Protein AF-A0A974A2X2-F1 (afdb_monomer)

Organism: NCBI:txid1404411

Mean predicted aligned error: 9.21 Å

Structure (mmCIF, N/CA/C/O backbone):
data_AF-A0A974A2X2-F1
#
_entry.id   AF-A0A974A2X2-F1
#
loop_
_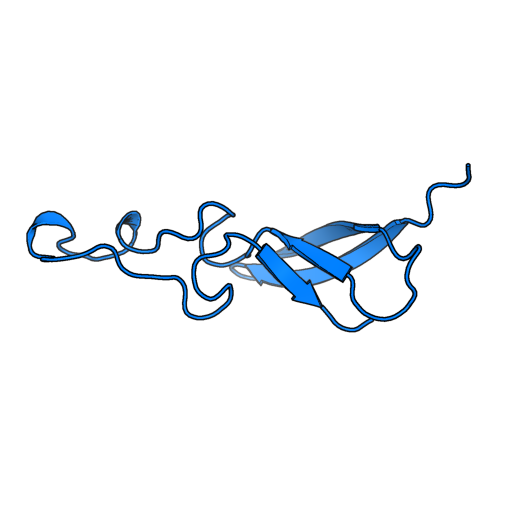atom_site.group_PDB
_atom_site.id
_atom_site.type_symbol
_atom_site.label_atom_id
_atom_site.label_alt_id
_atom_site.label_comp_id
_atom_site.label_asym_id
_atom_site.label_entity_id
_atom_site.label_seq_id
_atom_site.pdbx_PDB_ins_code
_atom_site.Cartn_x
_atom_site.Cartn_y
_atom_site.Cartn_z
_atom_site.occupancy
_atom_site.B_iso_or_equiv
_atom_site.auth_seq_id
_atom_site.auth_comp_id
_atom_site.auth_asym_id
_atom_site.auth_atom_id
_atom_site.pdbx_PDB_model_num
ATOM 1 N N . MET A 1 1 ? 3.026 8.518 -28.437 1.00 46.81 1 MET A N 1
ATOM 2 C CA . MET A 1 1 ? 3.816 7.765 -27.440 1.00 46.81 1 MET A CA 1
ATOM 3 C C . MET A 1 1 ? 3.175 6.402 -27.308 1.00 46.81 1 MET A C 1
ATOM 5 O O . MET A 1 1 ? 1.970 6.349 -27.101 1.00 46.81 1 MET A O 1
ATOM 9 N N . ALA A 1 2 ? 3.921 5.327 -27.550 1.00 51.78 2 ALA A N 1
ATOM 10 C CA . ALA A 1 2 ? 3.385 3.981 -27.390 1.00 51.78 2 ALA A CA 1
ATOM 11 C C . ALA A 1 2 ? 3.185 3.714 -25.892 1.00 51.78 2 ALA A C 1
ATOM 13 O O . ALA A 1 2 ? 4.126 3.860 -25.119 1.00 51.78 2 ALA A O 1
ATOM 14 N N . LEU A 1 3 ? 1.962 3.371 -25.488 1.00 54.25 3 LEU A N 1
ATOM 15 C CA . LEU A 1 3 ? 1.672 2.879 -24.143 1.00 54.25 3 LEU A CA 1
ATOM 16 C C . LEU A 1 3 ? 2.411 1.548 -23.977 1.00 54.25 3 LEU A C 1
ATOM 18 O O . LEU A 1 3 ? 2.086 0.568 -24.643 1.00 54.25 3 LEU A O 1
ATOM 22 N N . HIS A 1 4 ? 3.467 1.539 -23.169 1.00 59.50 4 HIS A N 1
ATOM 23 C CA . HIS A 1 4 ? 4.163 0.317 -22.784 1.00 59.50 4 HIS A CA 1
ATOM 24 C C . HIS A 1 4 ? 3.478 -0.182 -21.519 1.00 59.50 4 HIS A C 1
ATOM 26 O O . HIS A 1 4 ? 3.868 0.162 -20.407 1.00 59.50 4 HIS A O 1
ATOM 32 N N . THR A 1 5 ? 2.374 -0.897 -21.713 1.00 60.44 5 THR A N 1
ATOM 33 C CA . THR A 1 5 ? 1.582 -1.467 -20.627 1.00 60.44 5 THR A CA 1
ATOM 34 C C . THR A 1 5 ? 1.687 -2.982 -20.657 1.00 60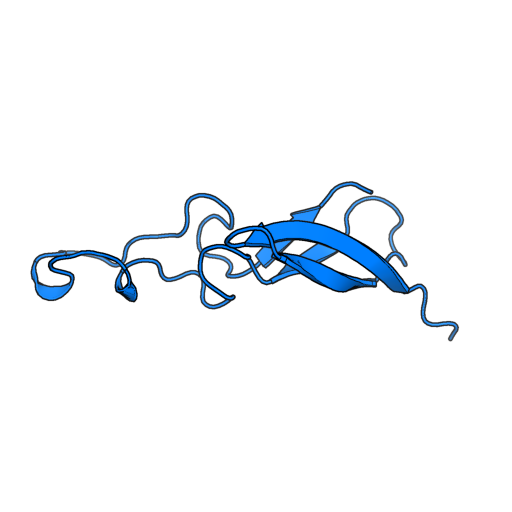.44 5 THR A C 1
ATOM 36 O O . THR A 1 5 ? 1.493 -3.580 -21.714 1.00 60.44 5 THR A O 1
ATOM 39 N N . MET A 1 6 ? 1.975 -3.595 -19.511 1.00 59.19 6 MET A N 1
ATOM 40 C CA . MET A 1 6 ? 1.951 -5.050 -19.337 1.00 59.19 6 MET A CA 1
ATOM 41 C C . MET A 1 6 ? 0.796 -5.440 -18.417 1.00 59.19 6 MET A C 1
ATOM 43 O O . MET A 1 6 ? 0.537 -4.755 -17.429 1.00 59.19 6 MET A O 1
ATOM 47 N N . ASP A 1 7 ? 0.141 -6.547 -18.753 1.00 60.00 7 ASP A N 1
ATOM 48 C CA . ASP A 1 7 ? -0.793 -7.245 -17.880 1.00 60.00 7 ASP A CA 1
ATOM 49 C C . ASP A 1 7 ? -0.006 -8.059 -16.848 1.00 60.00 7 ASP A C 1
ATOM 51 O O . ASP A 1 7 ? 0.655 -9.039 -17.192 1.00 60.00 7 ASP A O 1
ATOM 55 N N . VAL A 1 8 ? -0.056 -7.637 -15.584 1.00 59.03 8 VAL A N 1
ATOM 56 C CA . VAL A 1 8 ? 0.594 -8.352 -14.475 1.00 59.03 8 VAL A CA 1
ATOM 57 C C . VAL A 1 8 ? -0.440 -9.180 -13.720 1.00 59.03 8 VAL A C 1
ATOM 59 O O . VAL A 1 8 ? -1.491 -8.658 -13.343 1.00 59.03 8 VAL A O 1
ATOM 62 N N . ASP A 1 9 ? -0.129 -10.457 -13.484 1.00 58.72 9 ASP A N 1
ATOM 63 C CA . ASP A 1 9 ? -0.870 -11.305 -12.549 1.00 58.72 9 ASP A CA 1
ATOM 64 C C . ASP A 1 9 ? -0.681 -10.756 -11.125 1.00 58.72 9 ASP A C 1
ATOM 66 O O . ASP A 1 9 ? 0.411 -10.803 -10.557 1.00 58.72 9 ASP A O 1
ATOM 70 N N . ARG A 1 10 ? -1.743 -10.184 -10.550 1.00 56.03 10 ARG A N 1
ATOM 71 C CA . ARG A 1 10 ? -1.750 -9.612 -9.194 1.00 56.03 10 ARG A CA 1
ATOM 72 C C . ARG A 1 10 ? -1.983 -10.670 -8.103 1.00 56.03 10 ARG A C 1
ATOM 74 O O . ARG A 1 10 ? -2.383 -10.306 -6.996 1.00 56.03 10 ARG A O 1
ATOM 81 N N . GLY A 1 11 ? -1.750 -11.952 -8.385 1.00 55.72 11 GLY A N 1
ATOM 82 C CA . GLY A 1 11 ? -1.901 -13.050 -7.433 1.00 55.72 11 GLY A CA 1
ATOM 83 C C . GLY A 1 11 ? -3.360 -13.444 -7.183 1.00 55.72 11 GLY A C 1
ATOM 84 O O . GLY A 1 11 ? -4.265 -13.096 -7.943 1.00 55.72 11 GLY A O 1
ATOM 85 N N . PHE A 1 12 ? -3.600 -14.187 -6.096 1.00 47.78 12 PHE A N 1
ATOM 86 C CA . PHE A 1 12 ? -4.917 -14.746 -5.777 1.00 47.78 12 PHE A CA 1
ATOM 87 C C . PHE A 1 12 ? -5.676 -13.891 -4.758 1.00 47.78 12 PHE A C 1
ATOM 89 O O . PHE A 1 12 ? -5.385 -13.932 -3.563 1.00 47.78 12 PHE A O 1
ATOM 96 N N . ARG A 1 13 ? -6.757 -13.226 -5.182 1.00 51.34 13 ARG A N 1
ATOM 97 C CA . ARG A 1 13 ? -7.827 -12.823 -4.255 1.00 51.34 13 ARG A CA 1
ATOM 98 C C . ARG A 1 13 ? -8.901 -13.901 -4.283 1.00 51.34 13 ARG A C 1
ATOM 100 O O . ARG A 1 13 ? -9.704 -13.916 -5.210 1.00 51.34 13 ARG A O 1
ATOM 107 N N . ARG A 1 14 ? -8.930 -14.794 -3.285 1.00 51.88 14 ARG A N 1
ATOM 108 C CA . ARG A 1 14 ? -9.927 -15.887 -3.210 1.00 51.88 14 ARG A CA 1
ATOM 109 C C . ARG A 1 14 ? -10.034 -16.652 -4.546 1.00 51.88 14 ARG A C 1
ATOM 111 O O . ARG A 1 14 ? -11.107 -16.712 -5.131 1.00 51.88 14 ARG A O 1
ATOM 118 N N . GLU A 1 15 ? -8.898 -17.140 -5.051 1.00 52.81 15 GLU A N 1
ATOM 119 C CA . GLU A 1 15 ? -8.778 -17.894 -6.320 1.00 52.81 15 GLU A CA 1
ATOM 120 C C . GLU A 1 15 ? -8.980 -17.083 -7.618 1.00 52.81 15 GLU A C 1
ATOM 122 O O . GLU A 1 15 ? -8.895 -17.639 -8.709 1.00 52.81 15 GLU A O 1
ATOM 127 N N . THR A 1 16 ? -9.186 -15.763 -7.541 1.00 49.12 16 THR A N 1
ATOM 128 C CA . THR A 1 16 ? -9.322 -14.905 -8.731 1.00 49.12 16 THR A CA 1
ATOM 129 C C . THR A 1 16 ? -7.988 -14.254 -9.093 1.00 49.12 16 THR A C 1
ATOM 131 O O . THR A 1 16 ? -7.439 -13.509 -8.278 1.00 49.12 16 THR A O 1
ATOM 134 N N . ILE A 1 17 ? -7.513 -14.500 -10.320 1.00 54.38 17 ILE A N 1
ATOM 135 C CA . ILE A 1 17 ? -6.404 -13.765 -10.948 1.00 54.38 17 ILE A CA 1
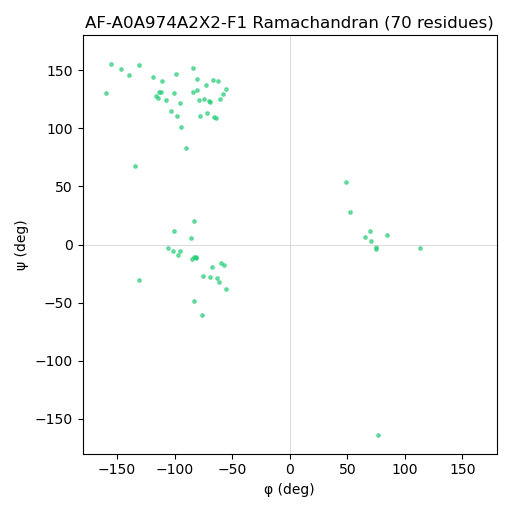ATOM 136 C C . ILE A 1 17 ? -6.894 -12.350 -11.252 1.00 54.38 17 ILE A C 1
ATOM 138 O O . ILE A 1 17 ? -7.893 -12.172 -11.953 1.00 54.38 17 ILE A O 1
ATOM 142 N N . VAL A 1 18 ? -6.208 -11.336 -10.730 1.00 55.09 18 VAL A N 1
ATOM 143 C CA . VAL A 1 18 ? -6.515 -9.935 -11.042 1.00 55.09 18 VAL A CA 1
ATOM 144 C C . VAL A 1 18 ? -5.420 -9.393 -11.946 1.00 55.09 18 VAL A C 1
ATOM 146 O O . VAL A 1 18 ? -4.254 -9.422 -11.584 1.00 55.09 18 VAL A O 1
ATOM 149 N N . THR A 1 19 ? -5.790 -8.867 -13.107 1.00 59.34 19 THR A N 1
ATOM 150 C CA . THR A 1 19 ? -4.852 -8.259 -14.057 1.00 59.34 19 THR A CA 1
ATOM 151 C C . THR A 1 19 ? -4.853 -6.739 -13.905 1.00 59.34 19 THR A C 1
ATOM 153 O O . THR A 1 19 ? -5.882 -6.138 -13.579 1.00 59.34 19 THR A O 1
ATOM 156 N N . CYS A 1 20 ? -3.715 -6.082 -14.112 1.00 63.00 20 CYS A N 1
ATOM 157 C CA . CYS A 1 20 ? -3.673 -4.624 -14.227 1.00 63.00 20 CYS A CA 1
ATOM 158 C C . CYS A 1 20 ? -2.602 -4.147 -15.195 1.00 63.00 20 CYS A C 1
ATOM 160 O O . CYS A 1 20 ? -1.547 -4.767 -15.298 1.00 63.00 20 CYS A O 1
ATOM 162 N N . LEU A 1 21 ? -2.870 -2.992 -15.811 1.00 64.25 21 LEU A N 1
ATOM 163 C CA . LEU A 1 21 ? -1.918 -2.296 -16.662 1.00 64.25 21 LEU A CA 1
ATOM 164 C C . LEU A 1 21 ? -0.847 -1.619 -15.812 1.00 64.25 21 LEU A C 1
ATOM 166 O O . LEU A 1 21 ? -1.153 -0.801 -14.942 1.00 64.25 21 LEU A O 1
ATOM 170 N N . VAL A 1 22 ? 0.403 -1.937 -16.115 1.00 66.31 22 VAL A N 1
ATOM 171 C CA . VAL A 1 22 ? 1.580 -1.352 -15.478 1.00 66.31 22 VAL A CA 1
ATOM 172 C C . VAL A 1 22 ? 2.376 -0.577 -16.513 1.00 66.31 22 VAL A C 1
ATOM 174 O O . VAL A 1 22 ? 2.705 -1.135 -17.555 1.00 66.31 22 VAL A O 1
ATOM 177 N N . ASP A 1 23 ? 2.692 0.688 -16.230 1.00 65.44 23 ASP A N 1
ATOM 178 C CA . ASP A 1 23 ? 3.614 1.474 -17.055 1.00 65.44 23 ASP A CA 1
ATOM 179 C C . ASP A 1 23 ? 5.046 0.962 -16.848 1.00 65.44 23 ASP A C 1
ATOM 181 O O . ASP A 1 23 ? 5.601 1.065 -15.754 1.00 65.44 23 ASP A O 1
ATOM 185 N N . ILE A 1 24 ? 5.626 0.384 -17.902 1.00 65.81 24 ILE A N 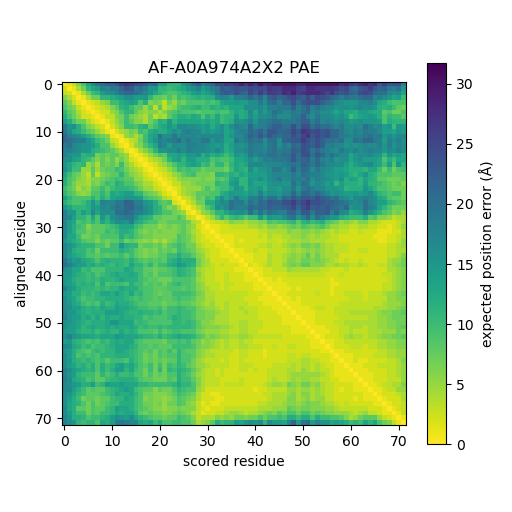1
ATOM 186 C CA . ILE A 1 24 ? 6.973 -0.204 -17.880 1.00 65.81 24 ILE A CA 1
ATOM 187 C C . ILE A 1 24 ? 8.036 0.722 -18.485 1.00 65.81 24 ILE A C 1
ATOM 189 O O . ILE A 1 24 ? 9.158 0.285 -18.740 1.00 65.81 24 ILE A O 1
ATOM 193 N N . SER A 1 25 ? 7.712 1.996 -18.736 1.00 63.72 25 SER A N 1
ATOM 194 C CA . SER A 1 25 ? 8.606 2.955 -19.403 1.00 63.72 25 SER A CA 1
ATOM 195 C C . SER A 1 25 ? 9.960 3.159 -18.706 1.00 63.72 25 SER A C 1
ATOM 197 O O . SER A 1 25 ? 10.904 3.614 -19.350 1.00 63.72 25 SER A O 1
ATOM 199 N N . SER A 1 26 ? 10.087 2.779 -17.429 1.00 58.31 26 SER A N 1
ATOM 200 C CA . SER A 1 26 ? 11.324 2.849 -16.640 1.00 58.31 26 SER A CA 1
ATOM 201 C C . SER A 1 26 ? 12.074 1.514 -16.483 1.00 58.31 26 SER A C 1
ATOM 203 O O . SER A 1 26 ? 13.174 1.512 -15.936 1.00 58.31 26 SER A O 1
ATOM 205 N N . GLY A 1 27 ? 11.521 0.389 -16.956 1.00 56.59 27 GLY A N 1
ATOM 206 C CA . GLY A 1 27 ? 12.215 -0.901 -17.085 1.00 56.59 27 GLY A CA 1
ATOM 207 C C . GLY A 1 27 ? 12.670 -1.622 -15.803 1.00 56.59 27 GLY A C 1
ATOM 208 O O . GLY A 1 27 ? 13.365 -2.624 -15.933 1.00 56.59 27 GLY A O 1
ATOM 209 N N . VAL A 1 28 ? 12.333 -1.154 -14.590 1.00 55.44 28 VAL A N 1
ATOM 210 C CA . VAL A 1 28 ? 12.901 -1.724 -13.340 1.00 55.44 28 VAL A CA 1
ATOM 211 C C . VAL A 1 28 ? 11.861 -2.057 -12.259 1.00 55.44 28 VAL A C 1
ATOM 213 O O . VAL A 1 28 ? 12.063 -3.004 -11.505 1.00 55.44 28 VAL A O 1
ATOM 216 N N . ALA A 1 29 ? 10.740 -1.337 -12.172 1.00 62.94 29 ALA A N 1
ATOM 217 C CA . ALA A 1 29 ? 9.656 -1.672 -11.246 1.00 62.94 29 ALA A CA 1
ATOM 218 C C . ALA A 1 29 ? 8.341 -1.022 -11.688 1.00 62.94 29 ALA A C 1
ATOM 220 O O . ALA A 1 29 ? 8.291 0.180 -11.945 1.00 62.94 29 ALA A O 1
ATOM 221 N N . GLY A 1 30 ? 7.280 -1.819 -11.749 1.00 69.12 30 GLY A N 1
ATOM 222 C CA . GLY A 1 30 ? 5.914 -1.352 -11.925 1.00 69.12 30 GLY A CA 1
ATOM 223 C C . GLY A 1 30 ? 5.279 -0.940 -10.606 1.00 69.12 30 GLY A C 1
ATOM 224 O O . GLY A 1 30 ? 5.619 -1.502 -9.572 1.00 69.12 30 GLY A O 1
ATOM 225 N N . GLU A 1 31 ? 4.329 -0.009 -10.614 1.00 76.38 31 GLU A N 1
ATOM 226 C CA . GLU A 1 31 ? 3.539 0.322 -9.423 1.00 76.38 31 GLU A CA 1
ATOM 227 C C . GLU A 1 31 ? 2.071 -0.068 -9.630 1.00 76.38 31 GLU A C 1
ATOM 229 O O . GLU A 1 31 ? 1.464 0.282 -10.644 1.00 76.38 31 GLU A O 1
ATOM 234 N N . ILE A 1 32 ? 1.483 -0.775 -8.662 1.00 77.31 32 ILE A N 1
ATOM 235 C CA . ILE A 1 32 ? 0.076 -1.195 -8.708 1.00 77.31 32 ILE A CA 1
ATOM 236 C C . ILE A 1 32 ? -0.652 -0.854 -7.410 1.00 77.31 32 ILE A C 1
ATOM 238 O O . ILE A 1 32 ? -0.055 -0.802 -6.337 1.00 77.31 32 ILE A O 1
ATOM 242 N N . THR A 1 33 ? -1.975 -0.677 -7.482 1.00 81.56 33 THR A N 1
ATOM 243 C CA . THR A 1 33 ? -2.835 -0.594 -6.289 1.00 81.56 33 THR A CA 1
ATOM 244 C C . THR A 1 33 ? -2.639 -1.827 -5.413 1.00 81.56 33 THR A C 1
ATOM 246 O O . THR A 1 33 ? -2.660 -2.947 -5.930 1.00 81.56 33 THR A O 1
ATOM 249 N N . CYS A 1 34 ? -2.483 -1.620 -4.106 1.00 82.06 34 CYS A N 1
ATOM 250 C CA . CYS A 1 34 ? -2.345 -2.700 -3.138 1.00 82.06 34 CYS A CA 1
ATOM 251 C C . CYS A 1 34 ? -3.589 -3.596 -3.136 1.00 82.06 34 CYS A C 1
ATOM 253 O O . CYS A 1 34 ? -4.705 -3.117 -2.925 1.00 82.06 34 CYS A O 1
ATOM 255 N N . ILE A 1 35 ? -3.382 -4.895 -3.340 1.00 76.31 35 ILE A N 1
ATOM 256 C CA . ILE A 1 35 ? -4.463 -5.885 -3.423 1.00 76.31 35 ILE A CA 1
ATOM 257 C C . ILE A 1 35 ? -5.158 -6.120 -2.085 1.00 76.31 35 ILE A C 1
ATOM 259 O O . ILE A 1 35 ? -6.351 -6.415 -2.054 1.00 76.31 35 ILE A O 1
ATOM 263 N N . GLU A 1 36 ? -4.431 -5.927 -0.988 1.00 78.88 36 GLU A N 1
ATOM 264 C CA . GLU A 1 36 ? -4.958 -6.218 0.332 1.00 78.88 36 GLU A CA 1
ATOM 265 C C . GLU A 1 36 ? -5.804 -5.070 0.890 1.00 78.88 36 GLU A C 1
ATOM 267 O O . GLU A 1 36 ? -6.931 -5.283 1.331 1.00 78.88 36 GLU A O 1
ATOM 272 N N . CYS A 1 37 ? -5.303 -3.825 0.829 1.00 83.94 37 CYS A N 1
ATOM 273 C CA . CYS A 1 37 ? -6.107 -2.675 1.260 1.00 83.94 37 CYS A CA 1
ATOM 274 C C . CYS A 1 37 ? -7.070 -2.168 0.183 1.00 83.94 37 CYS A C 1
ATOM 276 O O . CYS A 1 37 ? -7.930 -1.343 0.474 1.00 83.94 37 CYS A O 1
ATOM 278 N N . GLY A 1 38 ? -6.954 -2.624 -1.065 1.00 78.62 38 GLY A N 1
ATOM 279 C CA . GLY A 1 38 ? -7.754 -2.096 -2.172 1.00 78.62 38 GLY A CA 1
ATOM 280 C C . GLY A 1 38 ? -7.385 -0.665 -2.576 1.00 78.62 38 GLY A C 1
ATOM 281 O O . GLY A 1 38 ? -8.111 -0.056 -3.356 1.00 78.62 38 GLY A O 1
ATOM 282 N N . GLY A 1 39 ? -6.260 -0.135 -2.082 1.00 83.06 39 GLY A N 1
ATOM 283 C CA . GLY A 1 39 ? -5.638 1.067 -2.638 1.00 83.06 39 GLY A CA 1
ATOM 284 C C . GLY A 1 39 ? -5.618 2.325 -1.793 1.00 83.06 39 GLY A C 1
ATOM 285 O O . GLY A 1 39 ? -5.042 3.311 -2.238 1.00 83.06 39 GLY A O 1
ATOM 286 N N . ASP A 1 40 ? -6.205 2.317 -0.604 1.00 89.81 40 ASP A N 1
ATOM 287 C CA . ASP A 1 40 ? -6.236 3.496 0.274 1.00 89.81 40 ASP A CA 1
ATOM 288 C C . ASP A 1 40 ? -5.146 3.488 1.353 1.00 89.81 40 ASP A C 1
ATOM 290 O O . ASP A 1 40 ? -4.934 4.492 2.024 1.00 89.81 40 ASP A O 1
ATOM 294 N N . GLY A 1 41 ? -4.424 2.376 1.511 1.00 90.38 41 GLY A N 1
ATOM 295 C CA . GLY A 1 41 ? -3.340 2.246 2.485 1.00 90.38 41 GLY A CA 1
ATOM 296 C C . GLY A 1 41 ? -3.809 2.094 3.935 1.00 90.38 41 GLY A C 1
ATOM 297 O O . GLY A 1 41 ? -2.962 1.874 4.807 1.00 90.38 41 GLY A O 1
ATOM 298 N N . ASP A 1 42 ? -5.122 2.139 4.182 1.00 91.06 42 ASP A N 1
ATOM 299 C CA . ASP A 1 42 ? -5.730 2.068 5.507 1.00 91.06 42 ASP A CA 1
ATOM 300 C C . ASP A 1 42 ? -6.320 0.678 5.767 1.00 91.06 42 ASP A C 1
ATOM 302 O O . ASP A 1 42 ? -7.271 0.227 5.123 1.00 91.06 42 ASP A O 1
ATOM 306 N N . TRP A 1 43 ? -5.734 -0.017 6.739 1.00 90.62 43 TRP A N 1
ATOM 307 C CA . TRP A 1 43 ? -6.201 -1.330 7.177 1.00 90.62 43 TRP A CA 1
ATOM 308 C C . TRP A 1 43 ? -7.132 -1.287 8.374 1.00 90.62 43 TRP A C 1
ATOM 310 O O . TRP A 1 43 ? -7.692 -2.319 8.743 1.00 90.62 43 TRP A O 1
ATOM 320 N N . THR A 1 44 ? -7.336 -0.113 8.964 1.00 91.75 44 THR A N 1
ATOM 321 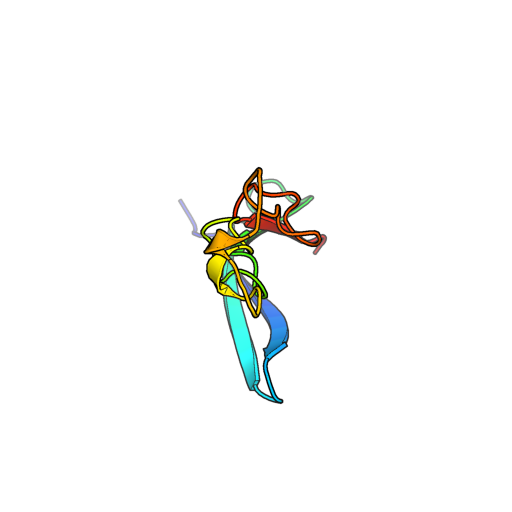C CA . THR A 1 44 ? -8.212 0.070 10.124 1.00 91.75 44 THR A CA 1
ATOM 322 C C . THR A 1 44 ? -9.616 -0.452 9.835 1.00 91.75 44 THR A C 1
ATOM 324 O O . THR A 1 44 ? -10.197 -1.132 10.671 1.00 91.75 44 THR A O 1
ATOM 327 N N . LYS A 1 45 ? -10.115 -0.256 8.608 1.00 87.00 45 LYS A N 1
ATOM 328 C CA . LYS A 1 45 ? -11.431 -0.733 8.144 1.00 87.00 45 LYS A CA 1
ATOM 329 C C . LYS A 1 45 ? -11.640 -2.252 8.204 1.00 87.00 45 LYS A C 1
ATOM 331 O O . LYS A 1 45 ? -12.772 -2.707 8.079 1.00 87.00 45 LYS A O 1
ATOM 336 N N . PHE A 1 46 ? -10.567 -3.028 8.344 1.00 86.56 46 PHE A N 1
ATOM 337 C CA . PHE A 1 46 ? -10.621 -4.484 8.470 1.00 86.56 46 PHE A CA 1
ATOM 338 C C . PHE A 1 46 ? -10.345 -4.973 9.898 1.00 86.56 46 PHE A C 1
ATOM 340 O O . PHE A 1 46 ? -10.399 -6.178 10.139 1.00 86.56 46 PHE A O 1
ATOM 347 N N . HIS A 1 47 ? -10.039 -4.074 10.841 1.00 88.94 47 HIS A N 1
ATOM 348 C CA . HIS A 1 47 ? -9.919 -4.440 12.249 1.00 88.94 47 HIS A CA 1
ATOM 349 C C . HIS A 1 47 ? -11.297 -4.859 12.792 1.00 88.94 47 HIS A C 1
ATOM 351 O O . HIS A 1 47 ? -12.286 -4.219 12.438 1.00 88.94 47 HIS A O 1
ATOM 357 N N . PRO A 1 48 ? -11.394 -5.888 13.654 1.00 93.56 48 PRO A N 1
ATOM 358 C CA . PRO A 1 48 ? -12.671 -6.279 14.259 1.00 93.56 48 PRO A CA 1
ATOM 359 C C . PRO A 1 48 ? -13.308 -5.179 15.122 1.00 93.56 48 PRO A C 1
ATOM 361 O O . PRO A 1 48 ? -14.528 -5.079 15.175 1.00 93.56 48 PRO A O 1
ATOM 364 N N . GLU A 1 49 ? -12.478 -4.358 15.772 1.00 95.06 49 GLU A N 1
ATOM 365 C CA . GLU A 1 49 ? -12.886 -3.295 16.708 1.00 95.06 49 GLU A CA 1
ATOM 366 C C . GLU A 1 49 ? -12.113 -1.989 16.408 1.00 95.06 49 GLU A C 1
ATOM 368 O O . GLU A 1 49 ? -11.186 -1.634 17.144 1.00 95.06 49 GLU A O 1
ATOM 373 N N . PRO A 1 50 ? -12.341 -1.321 15.264 1.00 91.94 50 PRO A N 1
ATOM 374 C CA . PRO A 1 50 ? -11.526 -0.189 14.805 1.00 91.94 50 PRO A CA 1
ATOM 375 C C . PRO A 1 50 ? -11.573 1.037 15.733 1.00 91.94 50 PRO A C 1
ATOM 377 O O . PRO A 1 50 ? -10.599 1.780 15.822 1.00 91.94 50 PRO A O 1
ATOM 380 N N . GLU A 1 51 ? -12.671 1.238 16.456 1.00 94.75 51 GLU A N 1
ATOM 381 C CA . GLU A 1 51 ? -12.880 2.324 17.418 1.00 94.75 51 GLU A CA 1
ATOM 382 C C . GLU A 1 51 ? -11.985 2.232 18.661 1.00 94.75 51 GLU A C 1
ATOM 384 O O . GLU A 1 51 ? -11.786 3.228 19.354 1.00 94.75 51 GLU A O 1
ATOM 389 N N . THR A 1 52 ? -11.434 1.048 18.942 1.00 96.19 52 THR A N 1
ATOM 390 C CA . THR A 1 52 ? -10.527 0.824 20.080 1.00 96.19 52 THR A CA 1
ATOM 391 C C . THR A 1 52 ? -9.091 1.257 19.782 1.00 96.19 52 THR A C 1
ATOM 393 O O . THR A 1 52 ? -8.255 1.328 20.686 1.00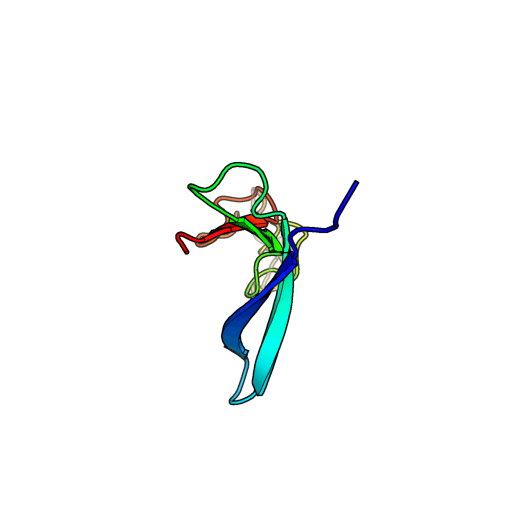 96.19 52 THR A O 1
ATOM 396 N N . LEU A 1 53 ? -8.788 1.558 18.518 1.00 93.06 53 LEU A N 1
ATOM 397 C CA . LEU A 1 53 ? -7.447 1.900 18.079 1.00 93.06 53 LEU A CA 1
ATOM 398 C C . LEU A 1 53 ? -7.120 3.360 18.400 1.00 93.06 53 LEU A C 1
ATOM 400 O O . LEU A 1 53 ? -7.8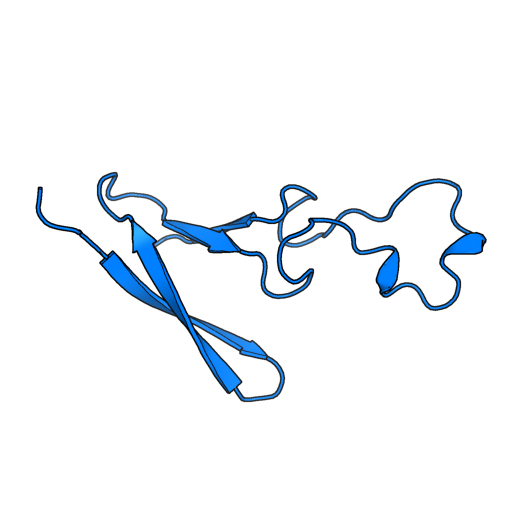67 4.283 18.086 1.00 93.06 53 LEU A O 1
ATOM 404 N N . THR A 1 54 ? -5.937 3.585 18.968 1.00 95.06 54 THR A N 1
ATOM 405 C CA . THR A 1 54 ? -5.411 4.934 19.234 1.00 95.06 54 THR A CA 1
ATOM 406 C C . THR A 1 54 ? -4.773 5.578 18.001 1.00 95.06 54 THR A C 1
ATOM 408 O O . THR A 1 54 ? -4.476 6.772 18.012 1.00 95.06 54 THR A O 1
ATOM 411 N N . ALA A 1 55 ? -4.556 4.798 16.937 1.00 91.50 55 ALA A N 1
ATOM 412 C CA . ALA A 1 55 ? -4.019 5.250 15.661 1.00 91.50 55 ALA A CA 1
ATOM 413 C C . ALA A 1 55 ? -4.441 4.314 14.509 1.00 91.50 55 ALA A C 1
ATOM 415 O O . ALA A 1 55 ? -4.664 3.125 14.749 1.00 91.50 55 ALA A O 1
ATOM 416 N N . PRO A 1 56 ? -4.487 4.807 13.255 1.00 88.88 56 PRO A N 1
ATOM 417 C CA . PRO A 1 56 ? -4.793 3.975 12.094 1.00 88.88 56 PRO A CA 1
ATOM 418 C C . PRO A 1 56 ? -3.761 2.867 11.863 1.00 88.88 56 PRO A C 1
ATOM 420 O O . PRO A 1 56 ? -2.548 3.092 11.957 1.00 88.88 56 PRO A O 1
ATOM 423 N N . MET A 1 57 ? -4.234 1.680 11.482 1.00 91.75 57 MET A N 1
ATOM 424 C CA . MET A 1 57 ? -3.363 0.583 11.071 1.00 91.75 57 MET A CA 1
ATOM 425 C C . MET A 1 57 ? -2.879 0.787 9.639 1.00 91.75 57 MET A C 1
ATOM 427 O O . MET A 1 57 ? -3.664 0.894 8.696 1.00 91.75 57 MET A O 1
ATOM 431 N N . ARG A 1 58 ? -1.557 0.779 9.464 1.00 90.31 58 ARG A N 1
ATOM 432 C CA . ARG A 1 58 ? -0.941 0.831 8.136 1.00 90.31 58 ARG A CA 1
ATOM 433 C C . ARG A 1 58 ? -0.943 -0.546 7.493 1.00 90.31 58 ARG A C 1
ATOM 435 O O . ARG A 1 58 ? -0.655 -1.546 8.146 1.00 90.31 58 ARG A O 1
ATOM 442 N N . CYS A 1 59 ? -1.163 -0.573 6.183 1.00 87.75 59 CYS A N 1
ATOM 443 C CA . CYS A 1 59 ? -0.959 -1.780 5.394 1.00 87.75 59 CYS A CA 1
ATOM 444 C C . CYS A 1 59 ? 0.478 -2.295 5.509 1.00 87.75 59 CYS A C 1
ATOM 446 O O . CYS A 1 59 ? 1.417 -1.540 5.261 1.00 87.75 59 CYS A O 1
ATOM 448 N N . ILE A 1 60 ? 0.654 -3.583 5.807 1.00 84.44 60 ILE A N 1
ATOM 449 C CA . ILE A 1 60 ? 1.983 -4.201 5.834 1.00 84.44 60 ILE A CA 1
ATOM 450 C C . ILE A 1 60 ? 2.545 -4.460 4.433 1.00 84.44 60 ILE A C 1
ATOM 452 O O . ILE A 1 60 ? 3.75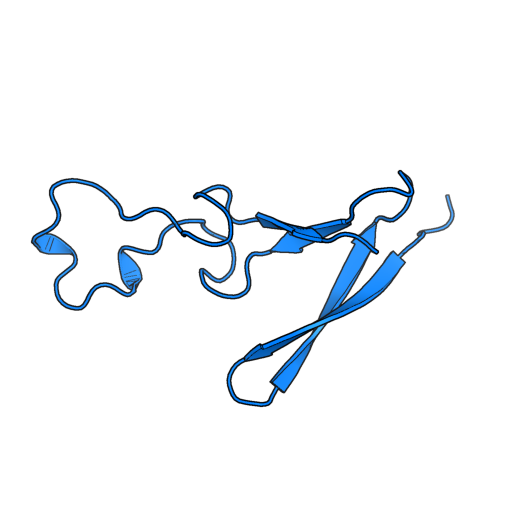9 -4.413 4.274 1.00 84.44 60 ILE A O 1
ATOM 456 N N . GLU A 1 61 ? 1.701 -4.649 3.422 1.00 85.31 61 GLU A N 1
ATOM 457 C CA . GLU A 1 61 ? 2.147 -4.857 2.039 1.00 85.31 61 GLU A CA 1
ATOM 458 C C . GLU A 1 61 ? 2.603 -3.543 1.402 1.00 85.31 61 GLU A C 1
ATOM 460 O O . GLU A 1 61 ? 3.777 -3.359 1.095 1.00 85.31 61 GLU A O 1
ATOM 465 N N . CYS A 1 62 ? 1.704 -2.560 1.293 1.00 87.38 62 CYS A N 1
ATOM 466 C CA . CYS A 1 62 ? 2.026 -1.260 0.702 1.00 87.38 62 CYS A CA 1
ATOM 467 C C . CYS A 1 62 ? 2.635 -0.256 1.681 1.00 87.38 62 CYS A C 1
ATOM 469 O O . CYS A 1 62 ? 2.776 0.913 1.352 1.00 87.38 62 CYS A O 1
ATOM 471 N N . LYS A 1 63 ? 2.932 -0.655 2.921 1.00 87.75 63 LYS A N 1
ATOM 472 C CA . LYS A 1 63 ? 3.503 0.225 3.964 1.00 87.75 63 LYS A CA 1
ATOM 473 C C . LYS A 1 63 ? 2.713 1.529 4.183 1.00 87.75 63 LYS A C 1
ATOM 475 O O . LYS A 1 63 ? 3.269 2.534 4.620 1.00 87.75 63 LYS A O 1
ATOM 480 N N . GLY A 1 64 ? 1.407 1.501 3.905 1.00 88.75 64 GLY A N 1
ATOM 481 C CA . GLY A 1 64 ? 0.498 2.648 4.020 1.00 88.75 64 GLY A CA 1
ATOM 482 C C . GLY A 1 64 ? 0.454 3.602 2.817 1.00 88.75 64 GLY A C 1
ATOM 483 O O . GLY A 1 64 ? -0.177 4.643 2.920 1.00 88.75 64 GLY A O 1
ATOM 484 N N . THR A 1 65 ? 1.082 3.282 1.682 1.00 88.75 65 THR A N 1
ATOM 485 C CA . THR A 1 65 ? 1.067 4.144 0.477 1.00 88.75 65 THR A CA 1
ATOM 486 C C . THR A 1 65 ? -0.153 3.937 -0.433 1.00 88.75 65 THR A C 1
ATOM 488 O O . THR A 1 65 ? -0.352 4.692 -1.378 1.00 88.75 65 THR A O 1
ATOM 491 N N . GLY A 1 66 ? -0.932 2.873 -0.214 1.00 87.06 66 GLY A N 1
ATOM 492 C CA . GLY A 1 66 ? -1.981 2.412 -1.131 1.00 87.06 66 GLY A CA 1
ATOM 493 C C . GLY A 1 66 ? -1.461 1.696 -2.387 1.00 87.06 66 GLY A C 1
ATOM 494 O O . GLY A 1 66 ? -2.254 1.165 -3.169 1.00 87.06 66 GLY A O 1
ATOM 495 N N . ARG A 1 67 ? -0.139 1.624 -2.585 1.00 84.69 67 ARG A N 1
ATOM 496 C CA . ARG A 1 67 ? 0.483 1.084 -3.799 1.00 84.69 67 ARG A CA 1
ATOM 497 C C . ARG A 1 67 ? 1.724 0.236 -3.512 1.00 84.69 67 ARG A C 1
ATOM 499 O O . ARG A 1 67 ? 2.462 0.499 -2.570 1.00 84.69 67 ARG A O 1
ATOM 506 N N . ILE A 1 68 ? 1.957 -0.798 -4.310 1.00 81.19 68 ILE A N 1
ATOM 507 C CA . ILE A 1 68 ? 3.128 -1.679 -4.189 1.00 81.19 68 ILE A CA 1
ATOM 508 C C . ILE A 1 68 ? 3.968 -1.627 -5.458 1.00 81.19 68 ILE A C 1
ATOM 510 O O . ILE A 1 68 ? 3.424 -1.530 -6.559 1.00 81.19 68 ILE A O 1
ATOM 514 N N . TYR A 1 69 ? 5.286 -1.715 -5.281 1.00 76.62 69 TYR A N 1
ATOM 515 C CA . TYR A 1 69 ? 6.220 -1.909 -6.379 1.00 76.62 69 TYR A CA 1
ATOM 516 C C . TYR A 1 69 ? 6.310 -3.395 -6.706 1.00 76.62 69 TYR A C 1
ATOM 518 O O . TYR A 1 69 ? 6.504 -4.220 -5.814 1.00 76.62 69 TYR A O 1
ATOM 526 N N . VAL A 1 70 ? 6.192 -3.724 -7.983 1.00 70.62 70 VAL A N 1
ATOM 527 C CA . VAL A 1 70 ? 6.389 -5.068 -8.511 1.00 70.62 70 VAL A CA 1
ATOM 528 C C . VAL A 1 70 ? 7.614 -5.054 -9.413 1.00 70.62 70 VAL A C 1
ATOM 530 O O . VAL A 1 70 ? 7.726 -4.223 -10.314 1.00 70.62 70 VAL A O 1
ATOM 533 N N . SER A 1 71 ? 8.559 -5.950 -9.136 1.00 65.44 71 SER A N 1
ATOM 534 C CA . SER A 1 71 ? 9.618 -6.256 -10.096 1.00 65.44 71 SER A CA 1
ATOM 535 C C . SER A 1 71 ? 8.994 -7.064 -11.224 1.00 65.44 71 SER A C 1
ATOM 537 O O . SER A 1 71 ? 8.185 -7.954 -10.959 1.00 65.44 71 SER A O 1
ATOM 539 N N . ILE A 1 72 ? 9.363 -6.729 -12.454 1.00 58.03 72 ILE A N 1
ATOM 540 C CA . ILE A 1 72 ? 8.943 -7.434 -13.668 1.00 58.03 72 ILE A CA 1
ATOM 541 C C . ILE A 1 72 ? 10.015 -8.460 -14.021 1.00 58.03 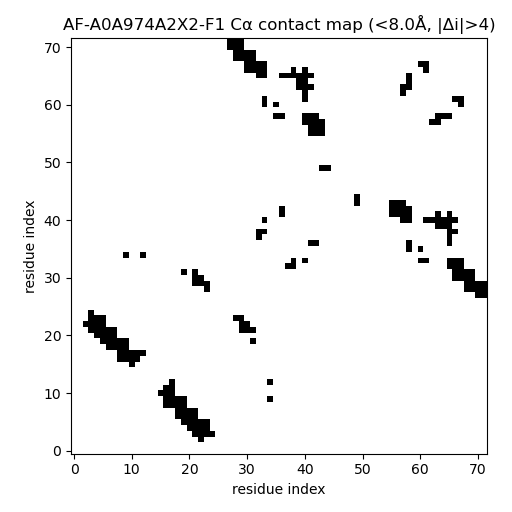72 ILE A C 1
ATOM 543 O O . ILE A 1 72 ? 11.208 -8.108 -13.862 1.00 58.03 72 ILE A O 1
#

Secondary structure (DSSP, 8-state):
----EEEEEEEEETTEEEEEEEE-TTSS-EEEE-TTTTTS-B-GGGSSSGGG-SSPPBPSSSTTSSEEEE--

InterPro domains:
  IPR036410 Heat shock protein DnaJ, cysteine-rich domain superfamily [SSF57938] (29-69)

Solvent-accessible surface area (backbone atoms only — not comparable to full-atom values): 4497 Å² total; per-residue (Å²): 130,85,85,52,64,45,80,42,82,69,49,70,63,91,85,38,79,41,73,46,79,23,65,50,89,79,78,65,60,30,63,43,68,22,81,86,54,70,36,72,14,54,39,35,88,74,45,96,61,51,88,78,51,95,62,84,40,60,26,82,84,29,69,39,69,11,38,34,79,41,78,124

Sequence (72 aa):
MALHTMDVDRGFRRETIVTCLVDISSGVAGEITCIECGGDGDWTKFHPEPETLTAPMRCIECKGTGRIYVSI

Foldseek 3Di:
DDQPWDWDQPDDDPNDGDTDTFRCVVVFKTKDFDPPVRQQQFPLVVDPCSVVDPDTDGDPQCRSRRMHIDGD

pLDDT: mean 73.95, std 15.39, range [46.81, 96.19]

Radius of gyration: 14.72 Å; Cα contacts (8 Å, |Δi|>4): 119; chains: 1; bounding box: 26×26×48 Å